Protein AF-A0A498SS95-F1 (afdb_monomer_lite)

Sequence (160 aa):
LSLIMAFVSANATLKQCCNLHSTENIQRNDDHLINFIVNGSSSSNDNYDDNDDSGYNSSIRGKNEYKSIKCKAQCNAQWKSDFHTHFQKNYDEEFYEFPLDELITASFDNFYTFCNITEQKLACWNMQCEMNRKQIPWSSDLHICAYKRLQFEKALRCLK

Organism: Acanthocheilonema viteae (NCBI:txid6277)

Structure (mmCIF, N/CA/C/O backbone):
data_AF-A0A498SS95-F1
#
_entry.id   AF-A0A498SS95-F1
#
loop_
_atom_site.group_PDB
_atom_site.id
_atom_site.type_symbol
_atom_site.label_atom_id
_atom_site.label_alt_id
_atom_site.label_comp_id
_atom_site.label_asym_id
_atom_site.label_entity_id
_atom_site.label_seq_id
_atom_site.pdbx_PDB_ins_code
_atom_site.Cartn_x
_atom_site.Cartn_y
_atom_site.Cartn_z
_atom_site.occupancy
_atom_site.B_iso_or_equiv
_atom_site.auth_seq_id
_atom_site.auth_comp_id
_atom_site.auth_asym_id
_atom_site.auth_atom_id
_atom_site.pdbx_PDB_model_num
ATOM 1 N N . LEU A 1 1 ? -16.697 4.503 40.243 1.00 51.56 1 LEU A N 1
ATOM 2 C CA . LEU A 1 1 ? -15.772 5.478 39.612 1.00 51.56 1 LEU A CA 1
ATOM 3 C C . LEU A 1 1 ? -15.273 5.017 38.237 1.00 51.56 1 LEU A C 1
ATOM 5 O O . LEU A 1 1 ? -15.332 5.816 37.314 1.00 51.56 1 LEU A O 1
ATOM 9 N N . SER A 1 2 ? -14.893 3.747 38.046 1.00 47.75 2 SER A N 1
ATOM 10 C CA . SER A 1 2 ? -14.380 3.243 36.753 1.00 47.75 2 SER A CA 1
ATOM 11 C C . SER A 1 2 ? -15.373 3.276 35.577 1.00 47.75 2 SER A C 1
ATOM 13 O O . SER A 1 2 ? -14.967 3.540 34.452 1.00 47.75 2 SER A O 1
ATOM 15 N N . LEU A 1 3 ? -16.676 3.083 35.821 1.00 43.03 3 LEU A N 1
ATOM 16 C CA . LEU A 1 3 ? -17.711 3.129 34.771 1.00 43.03 3 LEU A CA 1
ATOM 17 C C . LEU A 1 3 ? -17.912 4.535 34.180 1.00 43.03 3 LEU A C 1
ATOM 19 O O . LEU A 1 3 ? -18.134 4.675 32.986 1.00 43.03 3 LEU A O 1
ATOM 23 N N . ILE A 1 4 ? -17.784 5.587 34.993 1.00 47.19 4 ILE A N 1
ATOM 24 C CA . ILE A 1 4 ? -18.003 6.973 34.544 1.00 47.19 4 ILE A CA 1
ATOM 25 C C . ILE A 1 4 ? -16.850 7.431 33.637 1.00 47.19 4 ILE A C 1
ATOM 27 O O . ILE A 1 4 ? -17.080 8.096 32.632 1.00 47.19 4 ILE A O 1
ATOM 31 N N . MET A 1 5 ? -15.620 7.009 33.943 1.00 47.03 5 MET A N 1
ATOM 32 C CA . MET A 1 5 ? -14.435 7.307 33.127 1.00 47.03 5 MET A CA 1
ATOM 33 C C . MET A 1 5 ? -14.542 6.707 31.716 1.00 47.03 5 MET A C 1
ATOM 35 O O . MET A 1 5 ? -14.194 7.376 30.747 1.00 47.03 5 MET A O 1
ATOM 39 N N . ALA A 1 6 ? -15.084 5.490 31.592 1.00 47.28 6 ALA A N 1
ATOM 40 C CA . ALA A 1 6 ? -15.306 4.831 30.303 1.00 47.28 6 ALA A CA 1
ATOM 41 C C . ALA A 1 6 ? -16.365 5.536 29.430 1.00 47.28 6 ALA A C 1
ATOM 43 O O . ALA A 1 6 ? -16.210 5.622 28.215 1.00 47.28 6 ALA A O 1
ATOM 44 N N . PHE A 1 7 ? -17.422 6.091 30.033 1.00 45.88 7 PHE A N 1
ATOM 45 C CA . PHE A 1 7 ? -18.439 6.842 29.284 1.00 45.88 7 PHE A CA 1
ATOM 46 C C . PHE A 1 7 ? -17.935 8.209 28.798 1.00 45.88 7 PHE A C 1
ATOM 48 O O . PHE A 1 7 ? -18.267 8.639 27.693 1.00 45.88 7 PHE A O 1
ATOM 55 N N . VAL A 1 8 ? -17.111 8.893 29.598 1.00 51.56 8 VAL A N 1
ATOM 56 C CA . VAL A 1 8 ? -16.533 10.191 29.213 1.00 51.56 8 VAL A CA 1
ATOM 57 C C . VAL A 1 8 ? -15.493 10.026 28.098 1.00 51.56 8 VAL A C 1
ATOM 59 O O . VAL A 1 8 ? -15.464 10.843 27.176 1.00 51.56 8 VAL A O 1
ATOM 62 N N . SER A 1 9 ? -14.685 8.958 28.126 1.00 53.66 9 SER A N 1
ATOM 63 C CA . SER A 1 9 ? -13.707 8.682 27.067 1.00 53.66 9 SER A CA 1
ATOM 64 C C . SER A 1 9 ? -14.370 8.309 25.738 1.00 53.66 9 SER A C 1
ATOM 66 O O . SER A 1 9 ? -13.968 8.836 24.704 1.00 53.66 9 SER A O 1
ATOM 68 N N . ALA A 1 10 ? -15.426 7.489 25.745 1.00 54.53 10 ALA A N 1
ATOM 69 C CA . ALA A 1 10 ? -16.140 7.092 24.527 1.00 54.53 10 ALA A CA 1
ATOM 70 C C . ALA A 1 10 ? -16.772 8.290 23.785 1.00 54.53 10 ALA A C 1
ATOM 72 O O . ALA A 1 10 ? -16.650 8.405 22.565 1.00 54.53 10 ALA A O 1
ATOM 73 N N . ASN A 1 11 ? -17.376 9.234 24.517 1.00 55.41 11 ASN A N 1
ATOM 74 C CA . ASN A 1 11 ? -17.977 10.436 23.927 1.00 55.41 11 ASN A CA 1
ATOM 75 C C . ASN A 1 11 ? -16.944 11.428 23.366 1.00 55.41 11 ASN A C 1
ATOM 77 O O . ASN A 1 11 ? -17.219 12.109 22.376 1.00 55.41 11 ASN A O 1
ATOM 81 N N . ALA A 1 12 ? -15.755 11.515 23.971 1.00 58.91 12 ALA A N 1
ATOM 82 C CA . ALA A 1 12 ? -14.665 12.334 23.445 1.00 58.91 12 ALA A CA 1
ATOM 83 C C . ALA A 1 12 ? -14.124 11.761 22.123 1.00 58.91 12 ALA A C 1
ATOM 85 O O . ALA A 1 12 ? -13.963 12.508 21.156 1.00 58.91 12 ALA A O 1
ATOM 86 N N . THR A 1 13 ? -13.930 10.439 22.055 1.00 58.41 13 THR A N 1
ATOM 87 C CA . THR A 1 13 ? -13.472 9.729 20.850 1.00 58.41 13 THR A CA 1
ATOM 88 C C . THR A 1 13 ? -14.479 9.858 19.705 1.00 58.41 13 THR A C 1
ATOM 90 O O . THR A 1 13 ? -14.100 10.252 18.605 1.00 58.41 13 THR A O 1
ATOM 93 N N . LEU A 1 14 ? -15.777 9.650 19.970 1.00 58.97 14 LEU A N 1
ATOM 94 C CA . LEU A 1 14 ? -16.843 9.793 18.968 1.00 58.97 14 LEU A CA 1
ATOM 95 C C . LEU A 1 14 ? -16.883 11.212 18.371 1.00 58.97 14 LEU A C 1
ATOM 97 O O . LEU A 1 14 ? -16.938 11.391 17.154 1.00 58.97 14 LEU A O 1
ATOM 101 N N . LYS A 1 15 ? -16.784 12.243 19.219 1.00 60.97 15 LYS A N 1
ATOM 102 C CA . LYS A 1 15 ? -16.794 13.646 18.778 1.00 60.97 15 LYS A CA 1
ATOM 103 C C . LYS A 1 15 ? -15.543 14.013 17.974 1.00 60.97 15 LYS A C 1
ATOM 105 O O . LYS A 1 15 ? -15.625 14.854 17.083 1.00 60.97 15 LYS A O 1
ATOM 110 N N . GLN A 1 16 ? -14.399 13.396 18.263 1.00 63.75 16 GLN A N 1
ATOM 111 C CA . GLN A 1 16 ? -13.164 13.591 17.502 1.00 63.75 16 GLN A CA 1
ATOM 112 C C . GLN A 1 16 ? -13.250 12.930 16.117 1.00 63.75 16 GLN A C 1
ATOM 114 O O . GLN A 1 16 ? -12.820 13.521 15.132 1.00 63.75 16 GLN A O 1
ATOM 119 N N . CYS A 1 17 ? -13.895 11.766 16.036 1.00 68.62 17 CYS A N 1
ATOM 120 C CA . CYS A 1 17 ? -14.109 11.001 14.811 1.00 68.62 17 CYS A CA 1
ATOM 121 C C . CYS A 1 17 ? -15.127 11.630 13.853 1.00 68.62 17 CYS A C 1
ATOM 123 O O . CYS A 1 17 ? -14.888 11.683 12.649 1.00 68.62 17 CYS A O 1
ATOM 125 N N . CYS A 1 18 ? -16.218 12.197 14.372 1.00 62.91 18 CYS A N 1
ATOM 126 C CA . CYS A 1 18 ? -17.215 12.887 13.549 1.00 62.91 18 CYS A CA 1
ATOM 127 C C . CYS A 1 18 ? -16.772 14.290 13.074 1.00 62.91 18 CYS A C 1
ATOM 129 O O . CYS A 1 18 ? -17.381 14.832 12.158 1.00 62.91 18 CYS A O 1
ATOM 131 N N . ASN A 1 19 ? -15.713 14.877 13.654 1.00 60.66 19 ASN A N 1
ATOM 132 C CA . ASN A 1 19 ? -15.197 16.214 13.299 1.00 60.66 19 ASN A CA 1
ATOM 133 C C . ASN A 1 19 ? -13.928 16.190 12.421 1.00 60.66 19 ASN A C 1
ATOM 135 O O . ASN A 1 19 ? -13.300 17.230 12.214 1.00 60.66 19 ASN A O 1
ATOM 139 N N . LEU A 1 20 ? -13.541 15.033 11.866 1.00 54.97 20 LEU A N 1
ATOM 140 C CA . LEU A 1 20 ? -12.337 14.899 11.027 1.00 54.97 20 LEU A CA 1
ATOM 141 C C . LEU A 1 20 ? -12.386 15.694 9.700 1.00 54.97 20 LEU A C 1
ATOM 143 O O . LEU A 1 20 ? -11.379 15.765 9.000 1.00 54.97 20 LEU A O 1
ATOM 147 N N . HIS A 1 21 ? -13.521 16.320 9.370 1.00 47.78 21 HIS A N 1
ATOM 148 C CA . HIS A 1 21 ? -13.720 17.142 8.172 1.00 47.78 21 HIS A CA 1
ATOM 149 C C . HIS A 1 21 ? -13.103 18.555 8.229 1.00 47.78 21 HIS A C 1
ATOM 151 O O . HIS A 1 21 ? -13.241 19.303 7.262 1.00 47.78 21 HIS A O 1
ATOM 157 N N . SER A 1 22 ? -12.406 18.946 9.305 1.00 46.25 22 SER A N 1
ATOM 158 C CA . SER A 1 22 ? -11.741 20.258 9.345 1.00 46.25 22 SER A CA 1
ATOM 159 C C . SER A 1 22 ? -10.496 20.288 8.442 1.00 46.25 22 SER A C 1
ATOM 161 O O . SER A 1 22 ? -9.545 19.520 8.612 1.00 46.25 22 SER A O 1
ATOM 163 N N . THR A 1 23 ? -10.511 21.203 7.476 1.00 47.16 23 THR A N 1
ATOM 164 C CA . THR A 1 23 ? -9.586 21.395 6.344 1.00 47.16 23 THR A CA 1
ATOM 165 C C . THR A 1 23 ? -8.125 21.715 6.704 1.00 47.16 23 THR A C 1
ATOM 167 O O . THR A 1 23 ? -7.291 21.858 5.814 1.00 47.16 23 THR A O 1
ATOM 170 N N . GLU A 1 24 ? -7.767 21.782 7.986 1.00 45.50 24 GLU A N 1
ATOM 171 C CA . GLU A 1 24 ? -6.447 22.234 8.464 1.00 45.50 24 GLU A CA 1
ATOM 172 C C . GLU A 1 24 ? -5.317 21.188 8.350 1.00 45.50 24 GLU A C 1
ATOM 174 O O . GLU A 1 24 ? -4.146 21.521 8.498 1.00 45.50 24 GLU A O 1
ATOM 179 N N . ASN A 1 25 ? -5.615 19.916 8.054 1.00 44.81 25 ASN A N 1
ATOM 180 C CA . ASN A 1 25 ? -4.598 18.845 8.001 1.00 44.81 25 ASN A CA 1
ATOM 181 C C . ASN A 1 25 ? -4.079 18.513 6.591 1.00 44.81 25 ASN A C 1
ATOM 183 O O . ASN A 1 25 ? -3.351 17.535 6.426 1.00 44.81 25 ASN A O 1
ATOM 187 N N . ILE A 1 26 ? -4.465 19.265 5.560 1.00 47.16 26 ILE A N 1
ATOM 188 C CA . ILE A 1 26 ? -4.059 18.966 4.175 1.00 47.16 26 ILE A CA 1
ATOM 189 C C . ILE A 1 26 ? -2.577 19.310 3.943 1.00 47.16 26 ILE A C 1
ATOM 191 O O . ILE A 1 26 ? -1.910 18.617 3.182 1.00 47.16 26 ILE A O 1
ATOM 195 N N . GLN A 1 27 ? -2.048 20.310 4.652 1.00 43.53 27 GLN A N 1
ATOM 196 C CA . GLN A 1 27 ? -0.755 20.931 4.346 1.00 43.53 27 GLN A CA 1
ATOM 197 C C . GLN A 1 27 ? 0.469 20.170 4.888 1.00 43.53 27 GLN A C 1
ATOM 199 O O . GLN A 1 27 ? 1.549 20.290 4.330 1.00 43.53 27 GLN A O 1
ATOM 204 N N . ARG A 1 28 ? 0.314 19.345 5.935 1.00 45.12 28 ARG A N 1
ATOM 205 C CA . ARG A 1 28 ? 1.441 18.659 6.608 1.00 45.12 28 ARG A CA 1
ATOM 206 C C . ARG A 1 28 ? 1.907 17.368 5.917 1.00 45.12 28 ARG A C 1
ATOM 208 O O . ARG A 1 28 ? 2.912 16.788 6.307 1.00 45.12 28 ARG A O 1
ATOM 215 N N . ASN A 1 29 ? 1.167 16.887 4.920 1.00 48.69 29 ASN A N 1
ATOM 216 C CA . ASN A 1 29 ? 1.439 15.590 4.297 1.00 48.69 29 ASN A CA 1
ATOM 217 C C . ASN A 1 29 ? 2.331 15.657 3.056 1.00 48.69 29 ASN A C 1
ATOM 219 O O . ASN A 1 29 ? 2.941 14.648 2.712 1.00 48.69 29 ASN A O 1
ATOM 223 N N . ASP A 1 30 ? 2.417 16.811 2.389 1.00 49.34 30 ASP A N 1
ATOM 224 C CA . ASP A 1 30 ? 3.323 16.969 1.246 1.00 49.34 30 ASP A CA 1
ATOM 225 C C . ASP A 1 30 ? 4.799 16.832 1.669 1.00 49.34 30 ASP A C 1
ATOM 227 O O . ASP A 1 30 ? 5.620 16.347 0.889 1.00 49.34 30 ASP A O 1
ATOM 231 N N . ASP A 1 31 ? 5.116 17.139 2.931 1.00 47.31 31 ASP A N 1
ATOM 232 C CA . ASP A 1 31 ? 6.472 17.067 3.487 1.00 47.31 31 ASP A CA 1
ATOM 233 C C . ASP A 1 31 ? 7.021 15.634 3.579 1.00 47.31 31 ASP A C 1
ATOM 235 O O . ASP A 1 31 ? 8.228 15.430 3.459 1.00 47.31 31 ASP A O 1
ATOM 239 N N . HIS A 1 32 ? 6.171 14.614 3.754 1.00 48.28 32 HIS A N 1
ATOM 240 C CA . HIS A 1 32 ? 6.645 13.232 3.923 1.00 48.28 32 HIS A CA 1
ATOM 241 C C . HIS A 1 32 ? 7.201 12.658 2.612 1.00 48.28 32 HIS A C 1
ATOM 243 O O . HIS A 1 32 ? 8.234 11.990 2.604 1.00 48.28 32 HIS A O 1
ATOM 249 N N . LEU A 1 33 ? 6.558 12.986 1.486 1.00 52.03 33 LEU A N 1
ATOM 250 C CA . LEU A 1 33 ? 7.039 12.616 0.157 1.00 52.03 33 LEU A CA 1
ATOM 251 C C . LEU A 1 33 ? 8.277 13.434 -0.238 1.00 52.03 33 LEU A C 1
ATOM 253 O O . LEU A 1 33 ? 9.199 12.902 -0.853 1.00 52.03 33 LEU A O 1
ATOM 257 N N . ILE A 1 34 ? 8.309 14.721 0.128 1.00 51.19 34 ILE A N 1
ATOM 258 C CA . ILE A 1 34 ? 9.463 15.596 -0.115 1.00 51.19 34 ILE A CA 1
ATOM 259 C C . ILE A 1 34 ? 10.689 15.058 0.633 1.00 51.19 34 ILE A C 1
ATOM 261 O O . ILE A 1 34 ? 11.727 14.848 0.011 1.00 51.19 34 ILE A O 1
ATOM 265 N N . ASN A 1 35 ? 10.565 14.723 1.918 1.00 50.50 35 ASN A N 1
ATOM 266 C CA . ASN A 1 35 ? 11.687 14.225 2.720 1.00 50.50 35 ASN A CA 1
ATOM 267 C C . ASN A 1 35 ? 12.206 12.854 2.252 1.00 50.50 35 ASN A C 1
ATOM 269 O O . ASN A 1 35 ? 13.412 12.608 2.298 1.00 50.50 35 ASN A O 1
ATOM 273 N N . PHE A 1 36 ? 11.328 11.976 1.760 1.00 53.12 36 PHE A N 1
ATOM 274 C CA . PHE A 1 36 ? 11.727 10.657 1.258 1.00 53.12 36 PHE A CA 1
ATOM 275 C C . PHE A 1 36 ? 12.471 10.732 -0.090 1.00 53.12 36 PHE A C 1
ATOM 277 O O . PHE A 1 36 ? 13.362 9.930 -0.356 1.00 53.12 36 PHE A O 1
ATOM 284 N N . ILE A 1 37 ? 12.141 11.714 -0.938 1.00 53.25 37 ILE A N 1
ATOM 285 C CA . ILE A 1 37 ? 12.764 11.900 -2.261 1.00 53.25 37 ILE A CA 1
ATOM 286 C C . ILE A 1 37 ? 14.047 12.748 -2.173 1.00 53.25 37 ILE A C 1
ATOM 288 O O . ILE A 1 37 ? 15.025 12.463 -2.867 1.00 53.25 37 ILE A O 1
ATOM 292 N N . VAL A 1 38 ? 14.080 13.763 -1.302 1.00 49.03 38 VAL A N 1
ATOM 293 C CA . VAL A 1 38 ? 15.226 14.681 -1.153 1.00 49.03 38 VAL A CA 1
ATOM 294 C C . VAL A 1 38 ? 16.472 13.964 -0.624 1.00 49.03 38 VAL A C 1
ATOM 296 O O . VAL A 1 38 ? 17.568 14.230 -1.108 1.00 49.03 38 VAL A O 1
ATOM 299 N N . ASN A 1 39 ? 16.328 12.981 0.268 1.00 41.03 39 ASN A N 1
ATOM 300 C CA . ASN A 1 39 ? 17.473 12.221 0.790 1.00 41.03 39 ASN A CA 1
ATOM 301 C C . ASN A 1 39 ? 18.097 11.226 -0.213 1.00 41.03 39 ASN A C 1
ATOM 303 O O . ASN A 1 39 ? 19.154 10.671 0.074 1.00 41.03 39 ASN A O 1
ATOM 307 N N . GLY A 1 40 ? 17.477 10.996 -1.378 1.00 41.09 40 GLY A N 1
ATOM 308 C CA . GLY A 1 40 ? 18.015 10.136 -2.444 1.00 41.09 40 GLY A CA 1
ATOM 309 C C . GLY A 1 40 ? 18.669 10.892 -3.606 1.00 41.09 40 GLY A C 1
ATOM 310 O O . GLY A 1 40 ? 19.246 10.267 -4.493 1.00 41.09 40 GLY A O 1
ATOM 311 N N . SER A 1 41 ? 18.585 12.225 -3.630 1.00 40.62 41 SER A N 1
ATOM 312 C CA . SER A 1 41 ? 19.051 13.028 -4.763 1.00 40.62 41 SER A CA 1
ATOM 313 C C . SER A 1 41 ? 20.494 13.488 -4.547 1.00 40.62 41 SER A C 1
ATOM 315 O O . SER A 1 41 ? 20.749 14.523 -3.936 1.00 40.62 41 SER A O 1
ATOM 317 N N . SER A 1 42 ? 21.454 12.723 -5.071 1.00 39.91 42 SER A N 1
ATOM 318 C CA . SER A 1 42 ? 22.797 13.257 -5.320 1.00 39.91 42 SER A CA 1
ATOM 319 C C . SER A 1 42 ? 22.711 14.253 -6.478 1.00 39.91 42 SER A C 1
ATOM 321 O O . SER A 1 42 ? 22.241 13.908 -7.559 1.00 39.91 42 SER A O 1
ATOM 323 N N . SER A 1 43 ? 23.130 15.491 -6.208 1.00 42.31 43 SER A N 1
ATOM 324 C CA . SER A 1 43 ? 23.205 16.625 -7.136 1.00 42.31 43 SER A CA 1
ATOM 325 C C . SER A 1 43 ? 23.621 16.218 -8.555 1.00 42.31 43 SER A C 1
ATOM 327 O O . SER A 1 43 ? 24.733 15.731 -8.760 1.00 42.31 43 SER A O 1
ATOM 329 N N . SER A 1 44 ? 22.746 16.451 -9.533 1.00 37.38 44 SER A N 1
ATOM 330 C CA . SER A 1 44 ? 23.125 16.531 -10.944 1.00 37.38 44 SER A CA 1
ATOM 331 C C . SER A 1 44 ? 22.819 17.947 -11.411 1.00 37.38 44 SER A C 1
ATOM 333 O O . SER A 1 44 ? 21.670 18.380 -11.415 1.00 37.38 44 SER A O 1
ATOM 335 N N . ASN A 1 45 ? 23.886 18.690 -11.700 1.00 40.03 45 ASN A N 1
ATOM 336 C CA . ASN A 1 45 ? 23.829 20.008 -12.314 1.00 40.03 45 ASN A CA 1
ATOM 337 C C . ASN A 1 45 ? 23.437 19.841 -13.787 1.00 40.03 45 ASN A C 1
ATOM 339 O O . ASN A 1 45 ? 24.257 19.396 -14.589 1.00 40.03 45 ASN A O 1
ATOM 343 N N . ASP A 1 46 ? 22.216 20.231 -14.138 1.00 37.88 46 ASP A N 1
ATOM 344 C CA . ASP A 1 46 ? 21.778 20.329 -15.528 1.00 37.88 46 ASP A CA 1
ATOM 345 C C . ASP A 1 46 ? 22.241 21.674 -16.113 1.00 37.88 46 ASP A C 1
ATOM 347 O O . ASP A 1 46 ? 21.579 22.697 -15.942 1.00 37.88 46 ASP A O 1
ATOM 351 N N . ASN A 1 47 ? 23.378 21.679 -16.813 1.00 37.12 47 ASN A N 1
ATOM 352 C CA . ASN A 1 47 ? 23.686 22.723 -17.792 1.00 37.12 47 ASN A CA 1
ATOM 353 C C . ASN A 1 47 ? 23.355 22.175 -19.184 1.00 37.12 47 ASN A C 1
ATOM 355 O O . ASN A 1 47 ? 24.039 21.284 -19.686 1.00 37.12 47 ASN A O 1
ATOM 359 N N . TYR A 1 48 ? 22.281 22.698 -19.773 1.00 38.59 48 TYR A N 1
ATOM 360 C CA . TYR A 1 48 ? 21.909 22.486 -21.168 1.00 38.59 48 TYR A CA 1
ATOM 361 C C . TYR A 1 48 ? 22.795 23.354 -22.065 1.00 38.59 48 TYR A C 1
ATOM 363 O O . TYR A 1 48 ? 22.729 24.576 -21.963 1.00 38.59 48 TYR A O 1
ATOM 371 N N . ASP A 1 49 ? 23.548 22.730 -22.968 1.00 39.78 49 ASP A N 1
ATOM 372 C CA . ASP A 1 49 ? 23.990 23.365 -24.210 1.00 39.78 49 ASP A CA 1
ATOM 373 C C . ASP A 1 49 ? 23.386 22.576 -25.378 1.00 39.78 49 ASP A C 1
ATOM 375 O O . ASP A 1 49 ? 23.681 21.396 -25.583 1.00 39.78 49 ASP A O 1
ATOM 379 N N . ASP A 1 50 ? 22.483 23.245 -26.096 1.00 48.22 50 ASP A N 1
ATOM 380 C CA . ASP A 1 50 ? 21.872 22.804 -27.348 1.00 48.22 50 ASP A CA 1
ATOM 381 C C . ASP A 1 50 ? 22.942 22.702 -28.441 1.00 48.22 50 ASP A C 1
ATOM 383 O O . ASP A 1 50 ? 23.643 23.675 -28.717 1.00 48.22 50 ASP A O 1
ATOM 387 N N . ASN A 1 51 ? 23.016 21.557 -29.117 1.00 40.47 51 ASN A N 1
ATOM 388 C CA . ASN A 1 51 ? 23.412 21.498 -30.521 1.00 40.47 51 ASN A CA 1
ATOM 389 C C . ASN A 1 51 ? 22.798 20.259 -31.184 1.00 40.47 51 ASN A C 1
ATOM 391 O O . ASN A 1 51 ? 23.051 19.122 -30.781 1.00 40.47 51 ASN A O 1
ATOM 395 N N . ASP A 1 52 ? 21.987 20.525 -32.207 1.00 55.22 52 ASP A N 1
ATOM 396 C CA . ASP A 1 52 ? 21.405 19.564 -33.140 1.00 55.22 52 ASP A CA 1
ATOM 397 C C . ASP A 1 52 ? 22.494 18.717 -33.820 1.00 55.22 52 ASP A C 1
ATOM 399 O O . ASP A 1 52 ? 23.364 19.256 -34.504 1.00 55.22 52 ASP A O 1
ATOM 403 N N . ASP A 1 53 ? 22.384 17.388 -33.737 1.00 43.03 53 ASP A N 1
ATOM 404 C CA . ASP A 1 53 ? 22.829 16.525 -34.830 1.00 43.03 53 ASP A CA 1
ATOM 405 C C . ASP A 1 53 ? 21.935 15.285 -34.984 1.00 43.03 53 ASP A C 1
ATOM 407 O O . ASP A 1 53 ? 21.405 14.673 -34.053 1.00 43.03 53 ASP A O 1
ATOM 411 N N . SER A 1 54 ? 21.743 14.996 -36.253 1.00 47.62 54 SER A N 1
ATOM 412 C CA . SER A 1 54 ? 20.818 14.120 -36.927 1.00 47.62 54 SER A CA 1
ATOM 413 C C . SER A 1 54 ? 20.919 12.626 -36.574 1.00 47.62 54 SER A C 1
ATOM 415 O O . SER A 1 54 ? 21.974 12.006 -36.540 1.00 47.62 54 SER A O 1
ATOM 417 N N . GLY A 1 55 ? 19.742 12.005 -36.433 1.00 47.56 55 GLY A N 1
ATOM 418 C CA . GLY A 1 55 ? 19.497 10.677 -37.000 1.00 47.56 55 GLY A CA 1
ATOM 419 C C . GLY A 1 55 ? 20.063 9.444 -36.289 1.00 47.56 55 GLY A C 1
ATOM 420 O O . GLY A 1 55 ? 20.730 8.662 -36.947 1.00 47.56 55 GLY A O 1
ATOM 421 N N . TYR A 1 56 ? 19.711 9.171 -35.020 1.00 46.09 56 TYR A N 1
ATOM 422 C CA . TYR A 1 56 ? 19.754 7.794 -34.463 1.00 46.09 56 TYR A CA 1
ATOM 423 C C . TYR A 1 56 ? 18.896 7.559 -33.188 1.00 46.09 56 TYR A C 1
ATOM 425 O O . TYR A 1 56 ? 19.221 6.710 -32.365 1.00 46.09 56 TYR A O 1
ATOM 433 N N . ASN A 1 57 ? 17.783 8.276 -32.968 1.00 45.72 57 ASN A N 1
ATOM 434 C CA . ASN A 1 57 ? 17.193 8.372 -31.611 1.00 45.72 57 ASN A CA 1
ATOM 435 C C . ASN A 1 57 ? 15.895 7.591 -31.305 1.00 45.72 57 ASN A C 1
ATOM 437 O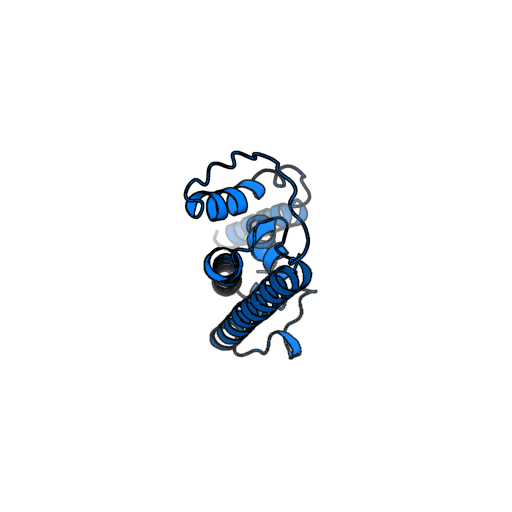 O . ASN A 1 57 ? 15.445 7.615 -30.158 1.00 45.72 57 ASN A O 1
ATOM 441 N N . SER A 1 58 ? 15.293 6.836 -32.237 1.00 52.19 58 SER A N 1
ATOM 442 C CA . SER A 1 58 ? 14.067 6.072 -31.898 1.00 52.19 58 SER A CA 1
ATOM 443 C C . SER A 1 58 ? 14.349 4.776 -31.116 1.00 52.19 58 SER A C 1
ATOM 445 O O . SER A 1 58 ? 13.583 4.404 -30.228 1.00 52.19 58 SER A O 1
ATOM 447 N N . SER A 1 59 ? 15.488 4.120 -31.375 1.00 53.97 59 SER A N 1
ATOM 448 C CA . SER A 1 59 ? 15.860 2.839 -30.748 1.00 53.97 59 SER A CA 1
ATOM 449 C C . SER A 1 59 ? 16.275 2.988 -29.278 1.00 53.97 59 SER A C 1
ATOM 451 O O . SER A 1 59 ? 15.947 2.143 -28.445 1.00 53.97 59 SER A O 1
ATOM 453 N N . ILE A 1 60 ? 16.959 4.082 -28.930 1.00 53.56 60 ILE A N 1
ATOM 454 C CA . ILE A 1 60 ? 17.437 4.342 -27.562 1.00 53.56 60 ILE A CA 1
ATOM 455 C C . ILE A 1 60 ? 16.265 4.710 -26.644 1.00 53.56 60 ILE A C 1
ATOM 457 O O . ILE A 1 60 ? 16.150 4.175 -25.541 1.00 53.56 60 ILE A O 1
ATOM 461 N N . ARG A 1 61 ? 15.332 5.542 -27.127 1.00 52.62 61 ARG A N 1
ATOM 462 C CA . ARG A 1 61 ? 14.133 5.931 -26.371 1.00 52.62 61 ARG A CA 1
ATOM 463 C C . ARG A 1 61 ? 13.222 4.733 -26.073 1.00 52.62 61 ARG A C 1
ATOM 465 O O . ARG A 1 61 ? 12.820 4.562 -24.926 1.00 52.62 61 ARG A O 1
ATOM 472 N N . GLY A 1 62 ? 12.989 3.854 -27.053 1.00 55.88 62 GLY A N 1
ATOM 473 C CA . GLY A 1 62 ? 12.200 2.630 -26.853 1.00 55.88 62 GLY A CA 1
ATOM 474 C C . GLY A 1 62 ? 12.853 1.615 -25.903 1.00 55.88 62 GLY A C 1
ATOM 475 O O . GLY A 1 62 ? 12.163 0.964 -25.121 1.00 55.88 62 GLY A O 1
ATOM 476 N N . LYS A 1 63 ? 14.190 1.505 -25.904 1.00 60.94 63 LYS A N 1
ATOM 477 C CA . LYS A 1 63 ? 14.925 0.637 -24.964 1.00 60.94 63 LYS A CA 1
ATOM 478 C C . LYS A 1 63 ? 14.871 1.152 -23.526 1.00 60.94 63 LYS A C 1
ATOM 480 O O . LYS A 1 63 ? 14.708 0.349 -22.607 1.00 60.94 63 LYS A O 1
ATOM 485 N N . ASN A 1 64 ? 14.970 2.467 -23.334 1.00 68.25 64 ASN A N 1
ATOM 486 C CA . ASN A 1 64 ? 14.896 3.086 -22.011 1.00 68.25 64 ASN A CA 1
ATOM 487 C C . ASN A 1 64 ? 13.483 2.984 -21.415 1.00 68.25 64 ASN A C 1
ATOM 489 O O . ASN A 1 64 ? 13.333 2.650 -20.240 1.00 68.25 64 ASN A O 1
ATOM 493 N N . GLU A 1 65 ? 12.447 3.166 -22.235 1.00 72.69 65 GLU A N 1
ATOM 494 C CA . GLU A 1 65 ? 11.051 2.994 -21.819 1.00 72.69 65 GLU A CA 1
ATOM 495 C C . GLU A 1 65 ? 10.734 1.533 -21.458 1.00 72.69 65 GLU A C 1
ATOM 497 O O . GLU A 1 65 ? 10.203 1.259 -20.382 1.00 72.69 65 GLU A O 1
ATOM 502 N N . TYR A 1 66 ? 11.149 0.572 -22.290 1.00 77.19 66 TYR A N 1
ATOM 503 C CA . TYR A 1 66 ? 10.975 -0.855 -22.004 1.00 77.19 66 TYR A CA 1
ATOM 504 C C . TYR A 1 66 ? 11.689 -1.295 -20.714 1.00 77.19 66 TYR A C 1
ATOM 506 O O . TYR A 1 66 ? 11.125 -2.044 -19.911 1.00 77.19 66 TYR A O 1
ATOM 514 N N . LYS A 1 67 ? 12.915 -0.805 -20.475 1.00 80.50 67 LYS A N 1
ATOM 515 C CA . LYS A 1 67 ? 13.661 -1.063 -19.232 1.00 80.50 67 LYS A CA 1
ATOM 516 C C . LYS A 1 67 ? 12.905 -0.526 -18.012 1.00 80.50 67 LYS A C 1
ATOM 518 O O . LYS A 1 67 ? 12.782 -1.245 -17.021 1.00 80.50 67 LYS A O 1
ATOM 523 N N . SER A 1 68 ? 12.360 0.688 -18.102 1.00 81.50 68 SER A N 1
ATOM 524 C CA . SER A 1 68 ? 11.566 1.302 -17.031 1.00 81.50 68 SER A CA 1
ATOM 525 C C . SER A 1 68 ? 10.277 0.519 -16.748 1.00 81.50 68 SER A C 1
ATOM 527 O O . SER A 1 68 ? 9.999 0.190 -15.594 1.00 81.50 68 SER A O 1
ATOM 529 N N . ILE A 1 69 ? 9.541 0.106 -17.790 1.00 87.81 69 ILE A N 1
ATOM 530 C CA . ILE A 1 69 ? 8.328 -0.722 -17.658 1.00 87.81 69 ILE A CA 1
ATOM 531 C C . ILE A 1 69 ? 8.642 -2.043 -16.948 1.00 87.81 69 ILE A C 1
ATOM 533 O O . ILE A 1 69 ? 7.940 -2.428 -16.009 1.00 87.81 69 ILE A O 1
ATOM 537 N N . LYS A 1 70 ? 9.713 -2.729 -17.365 1.00 92.69 70 LYS A N 1
ATOM 538 C CA . LYS A 1 70 ? 10.123 -3.998 -16.757 1.00 92.69 70 LYS A CA 1
ATOM 539 C C . LYS A 1 70 ? 10.534 -3.821 -15.293 1.00 92.69 70 LYS A C 1
ATOM 541 O O . LYS A 1 70 ? 10.100 -4.607 -14.455 1.00 92.69 70 LYS A O 1
ATOM 546 N N . CYS A 1 71 ? 11.311 -2.784 -14.980 1.00 93.94 71 CYS A N 1
ATOM 547 C CA . CYS A 1 71 ? 11.717 -2.480 -13.607 1.00 93.94 71 CYS A CA 1
ATOM 548 C C . CYS A 1 71 ? 10.502 -2.195 -12.710 1.00 93.94 71 CYS A C 1
ATOM 550 O O . CYS A 1 71 ? 10.348 -2.794 -11.647 1.00 93.94 71 CYS A O 1
ATOM 552 N N . LYS A 1 72 ? 9.568 -1.360 -13.181 1.00 93.56 72 LYS A N 1
ATOM 553 C CA . LYS A 1 72 ? 8.325 -1.054 -12.462 1.00 93.56 72 LYS A CA 1
ATOM 554 C C . LYS A 1 72 ? 7.514 -2.316 -12.167 1.00 93.56 72 LYS A C 1
ATOM 556 O O . LYS A 1 72 ? 7.012 -2.473 -11.054 1.00 93.56 72 LYS A O 1
ATOM 561 N N . ALA A 1 73 ? 7.391 -3.212 -13.147 1.00 94.12 73 ALA A N 1
ATOM 562 C CA . ALA A 1 73 ? 6.699 -4.485 -12.971 1.00 94.12 73 ALA A CA 1
ATOM 563 C C . ALA A 1 73 ? 7.376 -5.367 -11.909 1.00 94.12 73 ALA A C 1
ATOM 565 O O . ALA A 1 73 ? 6.678 -5.984 -11.110 1.00 94.12 73 ALA A O 1
ATOM 566 N N . GLN A 1 74 ? 8.711 -5.378 -11.848 1.00 96.75 74 GLN A N 1
ATOM 567 C CA . GLN A 1 74 ? 9.463 -6.104 -10.820 1.00 96.75 74 GLN A CA 1
ATOM 568 C C . GLN A 1 74 ? 9.234 -5.524 -9.420 1.00 96.75 74 GLN A C 1
ATOM 570 O O . GLN A 1 74 ? 8.898 -6.280 -8.513 1.00 96.75 74 GLN A O 1
ATOM 575 N N . CYS A 1 75 ? 9.315 -4.200 -9.250 1.00 96.44 75 CYS A N 1
ATOM 576 C CA . CYS A 1 75 ? 8.995 -3.554 -7.971 1.00 96.44 75 CYS A CA 1
ATOM 577 C C . CYS A 1 75 ? 7.554 -3.853 -7.524 1.00 96.44 75 CYS A C 1
ATOM 579 O O . CYS A 1 75 ? 7.305 -4.119 -6.351 1.00 96.44 75 CYS A O 1
ATOM 581 N N . ASN A 1 76 ? 6.601 -3.856 -8.463 1.00 95.75 76 ASN A N 1
ATOM 582 C CA . ASN A 1 76 ? 5.209 -4.195 -8.166 1.00 95.75 76 ASN A CA 1
ATOM 583 C C . ASN A 1 76 ? 5.044 -5.658 -7.757 1.00 95.75 76 ASN A C 1
ATOM 585 O O . ASN A 1 76 ? 4.307 -5.940 -6.819 1.00 95.75 76 ASN A O 1
ATOM 589 N N . ALA A 1 77 ? 5.706 -6.581 -8.453 1.00 96.81 77 ALA A N 1
ATOM 590 C CA . ALA A 1 77 ? 5.651 -8.000 -8.127 1.00 96.81 77 ALA A CA 1
ATOM 591 C C . ALA A 1 77 ? 6.261 -8.281 -6.747 1.00 96.81 77 ALA A C 1
ATOM 593 O O . ALA A 1 77 ? 5.660 -9.012 -5.963 1.00 96.81 77 ALA A O 1
ATOM 594 N N . GLN A 1 78 ? 7.397 -7.650 -6.426 1.00 97.88 78 GLN A N 1
ATOM 595 C CA . GLN A 1 78 ? 8.013 -7.754 -5.103 1.00 97.88 78 GLN A CA 1
ATOM 596 C C . GLN A 1 78 ? 7.055 -7.263 -4.017 1.00 97.88 78 GLN A C 1
ATOM 598 O O . GLN A 1 78 ? 6.761 -7.992 -3.079 1.00 97.88 78 GLN A O 1
ATOM 603 N N . TRP A 1 79 ? 6.474 -6.079 -4.202 1.00 97.69 79 TRP A N 1
ATOM 604 C CA . TRP A 1 79 ? 5.515 -5.532 -3.251 1.00 97.69 79 TRP A CA 1
ATOM 605 C C . TRP A 1 79 ? 4.284 -6.427 -3.043 1.00 97.69 79 TRP A C 1
ATOM 607 O O . TRP A 1 79 ? 3.850 -6.613 -1.910 1.00 97.69 79 TRP A O 1
ATOM 617 N N . LYS A 1 80 ? 3.737 -7.027 -4.111 1.00 96.81 80 LYS A N 1
ATOM 618 C CA . LYS A 1 80 ? 2.624 -7.989 -3.995 1.00 96.81 80 LYS A CA 1
ATOM 619 C C . LYS A 1 80 ? 3.041 -9.254 -3.243 1.00 96.81 80 LYS A C 1
ATOM 621 O O . LYS A 1 80 ? 2.258 -9.779 -2.457 1.00 96.81 80 LYS A O 1
ATOM 626 N N . SER A 1 81 ? 4.271 -9.724 -3.453 1.00 97.75 81 SER A N 1
ATOM 627 C CA . SER A 1 81 ? 4.841 -10.848 -2.703 1.00 97.75 81 SER A CA 1
ATOM 628 C C . SER A 1 81 ? 4.984 -10.520 -1.214 1.00 97.75 81 SER A C 1
ATOM 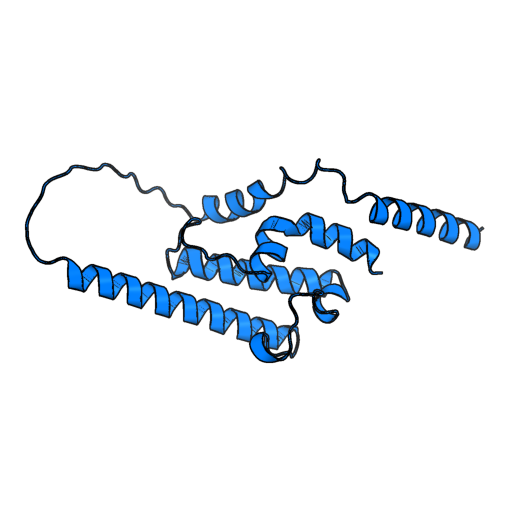630 O O . SER A 1 81 ? 4.635 -11.339 -0.362 1.00 97.75 81 SER A O 1
ATOM 632 N N . ASP A 1 82 ? 5.455 -9.318 -0.884 1.00 97.88 82 ASP A N 1
ATOM 633 C CA . ASP A 1 82 ? 5.593 -8.863 0.503 1.00 97.88 82 ASP A CA 1
ATOM 634 C C . ASP A 1 82 ? 4.217 -8.701 1.160 1.00 97.88 82 ASP A C 1
ATOM 636 O O . ASP A 1 82 ? 4.003 -9.157 2.283 1.00 97.88 82 ASP A O 1
ATOM 640 N N . PHE A 1 83 ? 3.246 -8.141 0.431 1.00 96.75 83 PHE A N 1
ATOM 641 C CA . PHE A 1 83 ? 1.854 -8.062 0.869 1.00 96.75 83 PHE A CA 1
ATOM 642 C C . PHE A 1 83 ? 1.302 -9.450 1.207 1.00 96.75 83 PHE A C 1
ATOM 644 O O . PHE A 1 83 ? 0.804 -9.660 2.312 1.00 96.75 83 PHE A O 1
ATOM 651 N N . HIS A 1 84 ? 1.453 -10.419 0.302 1.00 96.56 84 HIS A N 1
ATOM 652 C CA . HIS A 1 84 ? 1.020 -11.789 0.557 1.00 96.56 84 HIS A CA 1
ATOM 653 C C . HIS A 1 84 ? 1.736 -12.405 1.765 1.00 96.56 84 HIS A C 1
ATOM 655 O O . HIS A 1 84 ? 1.104 -13.054 2.591 1.00 96.56 84 HIS A O 1
ATOM 661 N N . THR A 1 85 ? 3.032 -12.147 1.931 1.00 97.44 85 THR A N 1
ATOM 662 C CA . THR A 1 85 ? 3.802 -12.650 3.078 1.00 97.44 85 THR A CA 1
ATOM 663 C C . THR A 1 85 ? 3.243 -12.134 4.406 1.00 97.44 85 THR A C 1
ATOM 665 O O . THR A 1 85 ? 3.058 -12.913 5.342 1.00 97.44 85 THR A O 1
ATOM 668 N N . HIS A 1 86 ? 2.928 -10.840 4.486 1.00 96.50 86 HIS A N 1
ATOM 669 C CA . HIS A 1 86 ? 2.431 -10.211 5.711 1.00 96.50 86 HIS A CA 1
ATOM 670 C C . HIS A 1 86 ? 0.956 -10.495 6.001 1.00 96.50 86 HIS A C 1
ATOM 672 O O . HIS A 1 86 ? 0.581 -10.645 7.162 1.00 96.50 86 HIS A O 1
ATOM 678 N N . PHE A 1 87 ? 0.126 -10.562 4.963 1.00 95.38 87 PHE A N 1
ATOM 679 C CA . PHE A 1 87 ? -1.331 -10.576 5.097 1.00 95.38 87 PHE A CA 1
ATOM 680 C C . PHE A 1 87 ? -1.979 -11.892 4.671 1.00 95.38 87 PHE A C 1
ATOM 682 O O . PHE A 1 87 ? -3.178 -12.064 4.874 1.00 95.38 87 PHE A O 1
ATOM 689 N N . GLN A 1 88 ? -1.203 -12.818 4.099 1.00 95.38 88 GLN A N 1
ATOM 690 C CA . GLN A 1 88 ? -1.670 -14.113 3.591 1.00 95.38 88 GLN A CA 1
ATOM 691 C C . GLN A 1 88 ? -2.851 -13.965 2.612 1.00 95.38 88 GLN A C 1
ATOM 693 O O . GLN A 1 88 ? -3.725 -14.823 2.548 1.00 95.38 88 GLN A O 1
ATOM 698 N N . LYS A 1 89 ? -2.862 -12.859 1.852 1.00 92.88 89 LYS A N 1
ATOM 699 C CA . LYS A 1 89 ? -3.863 -12.508 0.835 1.00 92.88 89 LYS A CA 1
ATOM 700 C C . LYS A 1 89 ? -3.186 -12.134 -0.478 1.00 92.88 89 LYS A C 1
ATOM 702 O O . LYS A 1 89 ? -2.126 -11.508 -0.472 1.00 92.88 89 LYS A O 1
ATOM 707 N N . ASN A 1 90 ? -3.791 -12.491 -1.601 1.00 91.81 90 ASN A N 1
ATOM 708 C CA . ASN A 1 90 ? -3.420 -11.983 -2.912 1.00 91.81 90 ASN A CA 1
ATOM 709 C C . ASN A 1 90 ? -3.975 -10.563 -3.086 1.00 91.81 90 ASN A C 1
ATOM 711 O O . ASN A 1 90 ? -5.178 -10.331 -2.975 1.00 91.81 90 ASN A O 1
ATOM 715 N N . TYR A 1 91 ? -3.094 -9.610 -3.386 1.00 90.56 91 TYR A N 1
ATOM 716 C CA . TYR A 1 91 ? -3.491 -8.219 -3.574 1.00 90.56 91 TYR A CA 1
ATOM 717 C C . TYR A 1 91 ? -4.457 -8.011 -4.753 1.00 90.56 91 TYR A C 1
ATOM 719 O O . TYR A 1 91 ? -5.368 -7.200 -4.660 1.00 90.56 91 TYR A O 1
ATOM 727 N N . ASP A 1 92 ? -4.281 -8.724 -5.866 1.00 88.81 92 ASP A N 1
ATOM 728 C CA . ASP A 1 92 ? -5.093 -8.488 -7.069 1.00 88.81 92 ASP A CA 1
ATOM 729 C C . ASP A 1 92 ? -6.452 -9.200 -7.026 1.00 88.81 92 ASP A C 1
ATOM 731 O O . ASP A 1 92 ? -7.383 -8.797 -7.722 1.00 88.81 92 ASP A O 1
ATOM 735 N N . GLU A 1 93 ? -6.556 -10.278 -6.248 1.00 88.00 93 GLU A N 1
ATOM 736 C CA . GLU A 1 93 ? -7.711 -11.186 -6.268 1.00 88.00 93 GLU A CA 1
ATOM 737 C C . GLU A 1 93 ? -8.573 -11.087 -5.003 1.00 88.00 93 GLU A C 1
ATOM 739 O O . GLU A 1 93 ? -9.777 -11.328 -5.065 1.00 88.00 93 GLU A O 1
ATOM 744 N N . GLU A 1 94 ? -7.977 -10.738 -3.858 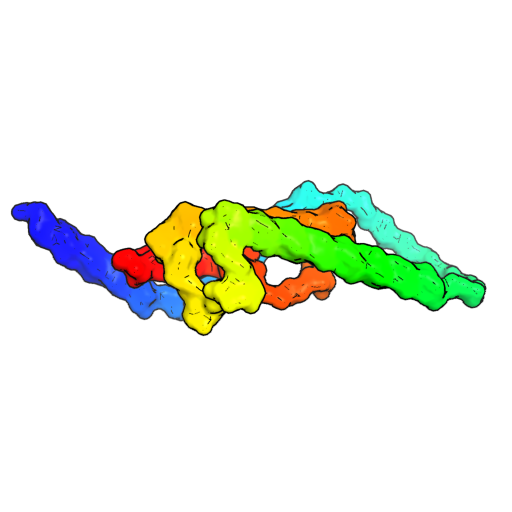1.00 85.69 94 GLU A N 1
ATOM 745 C CA . GLU A 1 94 ? -8.627 -10.861 -2.545 1.00 85.69 94 GLU A CA 1
ATOM 746 C C . GLU A 1 94 ? -8.653 -9.558 -1.740 1.00 85.69 94 GLU A C 1
ATOM 748 O O . GLU A 1 94 ? -9.370 -9.473 -0.739 1.00 85.69 94 GLU A O 1
ATOM 753 N N . PHE A 1 95 ? -7.866 -8.555 -2.135 1.00 85.88 95 PHE A N 1
ATOM 754 C CA . PHE A 1 95 ? -7.811 -7.272 -1.445 1.00 85.88 95 PHE A CA 1
ATOM 755 C C . PHE A 1 95 ? -8.778 -6.264 -2.064 1.00 85.88 95 PHE A C 1
ATOM 757 O O . PHE A 1 95 ? -8.802 -6.049 -3.276 1.00 85.88 95 PHE A O 1
ATOM 764 N N . TYR A 1 96 ? -9.540 -5.592 -1.202 1.00 79.31 96 TYR A N 1
ATOM 765 C CA . TYR A 1 96 ? -10.446 -4.522 -1.602 1.00 79.31 96 TYR A CA 1
ATOM 766 C C . TYR A 1 96 ? -9.886 -3.158 -1.196 1.00 79.31 96 TYR A C 1
ATOM 768 O O . TYR A 1 96 ? -9.610 -2.885 -0.027 1.00 79.31 96 TYR A O 1
ATOM 776 N N . GLU A 1 97 ? -9.747 -2.272 -2.183 1.00 75.19 97 GLU A N 1
ATOM 777 C CA . GLU A 1 97 ? -9.311 -0.889 -1.962 1.00 75.19 97 GLU A CA 1
ATOM 778 C C . GLU A 1 97 ? -10.433 -0.004 -1.397 1.00 75.19 97 GLU A C 1
ATOM 780 O O . GLU A 1 97 ? -10.160 0.962 -0.680 1.00 75.19 97 GLU A O 1
ATOM 785 N N . PHE A 1 98 ? -11.695 -0.320 -1.716 1.00 74.94 98 PHE A N 1
ATOM 786 C CA . PHE A 1 98 ? -12.856 0.413 -1.221 1.00 74.94 98 PHE A CA 1
ATOM 787 C C . PHE A 1 98 ? -14.067 -0.505 -0.947 1.00 74.94 98 PHE A C 1
ATOM 789 O O . PHE A 1 98 ? -14.557 -1.144 -1.882 1.00 74.94 98 PHE A O 1
ATOM 796 N N . PRO A 1 99 ? -14.605 -0.518 0.291 1.00 76.12 99 PRO A N 1
ATOM 797 C CA . PRO A 1 99 ? -14.001 0.057 1.499 1.00 76.12 99 PRO A CA 1
ATOM 798 C C . PRO A 1 99 ? -12.623 -0.570 1.761 1.00 76.12 99 PRO A C 1
ATOM 800 O O . PRO A 1 99 ? -12.374 -1.691 1.326 1.00 76.12 99 PRO A O 1
ATOM 803 N N . LEU A 1 100 ? -11.725 0.169 2.420 1.00 84.56 100 LEU A N 1
ATOM 804 C CA . LEU A 1 100 ? -10.389 -0.346 2.727 1.00 84.56 100 LEU A CA 1
ATOM 805 C C . LEU A 1 100 ? -10.522 -1.659 3.509 1.00 84.56 100 LEU A C 1
ATOM 807 O O . LEU A 1 100 ? -11.241 -1.690 4.507 1.00 84.56 100 LEU A O 1
ATOM 811 N N . ASP A 1 101 ? -9.854 -2.712 3.030 1.00 88.88 101 ASP A N 1
ATOM 812 C CA . ASP A 1 101 ? -9.969 -4.067 3.575 1.00 88.88 101 ASP A CA 1
ATOM 813 C C . ASP A 1 101 ? -9.823 -4.090 5.102 1.00 88.88 101 ASP A C 1
ATOM 815 O O . ASP A 1 101 ? -8.880 -3.520 5.667 1.00 88.88 101 ASP A O 1
ATOM 819 N N . GLU A 1 102 ? -10.750 -4.794 5.758 1.00 89.19 102 GLU A N 1
ATOM 820 C CA . GLU A 1 102 ? -10.814 -4.893 7.215 1.00 89.19 102 GLU A CA 1
ATOM 821 C C . GLU A 1 102 ? -9.489 -5.375 7.806 1.00 89.19 102 GLU A C 1
ATOM 823 O O . GLU A 1 102 ? -9.086 -4.901 8.865 1.00 89.19 102 GLU A O 1
ATOM 828 N N . LEU A 1 103 ? -8.763 -6.249 7.101 1.00 91.50 103 LEU A N 1
ATOM 829 C CA . LEU A 1 103 ? -7.468 -6.755 7.542 1.00 91.50 103 LEU A CA 1
ATOM 830 C C . LEU A 1 103 ? -6.456 -5.628 7.754 1.00 91.50 103 LEU A C 1
ATOM 832 O O . LEU A 1 103 ? -5.713 -5.649 8.735 1.00 91.50 103 LEU A O 1
ATOM 836 N N . ILE A 1 104 ? -6.438 -4.632 6.868 1.00 92.56 104 ILE A N 1
ATOM 837 C CA . ILE A 1 104 ? -5.547 -3.476 6.995 1.00 92.56 104 ILE A CA 1
ATOM 838 C C . ILE A 1 104 ? -6.016 -2.570 8.130 1.00 92.56 104 ILE A C 1
ATOM 840 O O . ILE A 1 104 ? -5.192 -2.036 8.871 1.00 92.56 104 ILE A O 1
ATOM 844 N N . THR A 1 105 ? -7.331 -2.429 8.310 1.00 91.19 105 THR A N 1
ATOM 845 C CA . THR A 1 105 ? -7.900 -1.582 9.365 1.00 91.19 105 THR A CA 1
ATOM 846 C C . THR A 1 105 ? -8.056 -2.269 10.729 1.00 91.19 105 THR A C 1
ATOM 848 O O . THR A 1 105 ? -8.440 -1.625 11.702 1.00 91.19 105 THR A O 1
ATOM 851 N N . ALA A 1 106 ? -7.750 -3.561 10.845 1.00 90.62 106 ALA A N 1
ATOM 852 C CA . ALA A 1 106 ? -7.947 -4.324 12.078 1.00 90.62 106 ALA A CA 1
ATOM 853 C C . ALA A 1 106 ? -7.043 -3.837 13.223 1.00 90.62 106 ALA A C 1
ATOM 855 O O . ALA A 1 106 ? -7.380 -3.954 14.403 1.00 90.62 106 ALA A O 1
ATOM 856 N N . SER A 1 107 ? -5.874 -3.278 12.898 1.00 92.00 107 SER A N 1
ATOM 857 C CA . SER A 1 107 ? -4.934 -2.757 13.885 1.00 92.00 107 SER A CA 1
ATOM 858 C C . SER A 1 107 ? -4.046 -1.658 13.301 1.00 92.00 107 SER A C 1
ATOM 860 O O . SER A 1 107 ? -3.875 -1.538 12.089 1.00 92.00 107 SER A O 1
ATOM 862 N N . PHE A 1 108 ? -3.447 -0.855 14.188 1.00 92.88 108 PHE A N 1
ATOM 863 C CA . PHE A 1 108 ? -2.409 0.095 13.780 1.00 92.88 108 PHE A CA 1
ATOM 864 C C . PHE A 1 108 ? -1.201 -0.625 13.191 1.00 92.88 108 PHE A C 1
ATOM 866 O O . PHE A 1 108 ? -0.632 -0.135 12.225 1.00 92.88 108 PHE A O 1
ATOM 873 N N . ASP A 1 109 ? -0.844 -1.787 13.735 1.00 95.62 109 ASP A N 1
ATOM 874 C CA . ASP A 1 109 ? 0.297 -2.562 13.260 1.00 95.62 109 ASP A CA 1
ATOM 875 C C . ASP A 1 109 ? 0.073 -3.034 11.821 1.00 95.62 109 ASP A C 1
ATOM 877 O O . ASP A 1 109 ? 0.935 -2.814 10.979 1.00 95.62 109 ASP A O 1
ATOM 881 N N . ASN A 1 110 ? -1.115 -3.555 11.495 1.00 95.44 110 ASN A N 1
ATOM 882 C CA . ASN A 1 110 ? -1.457 -3.967 10.131 1.00 95.44 110 ASN A CA 1
ATOM 883 C C . ASN A 1 110 ? -1.423 -2.778 9.166 1.00 95.44 110 ASN A C 1
ATOM 885 O 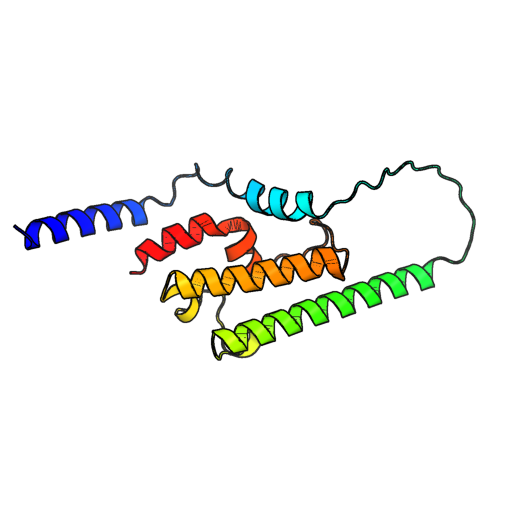O . ASN A 1 110 ? -0.836 -2.870 8.086 1.00 95.44 110 ASN A O 1
ATOM 889 N N . PHE A 1 111 ? -1.992 -1.641 9.574 1.00 94.94 111 PHE A N 1
ATOM 890 C CA . PHE A 1 111 ? -1.941 -0.412 8.790 1.00 94.94 111 PHE A CA 1
ATOM 891 C C . PHE A 1 111 ? -0.497 0.061 8.549 1.00 94.94 111 PHE A C 1
ATOM 893 O O . PHE A 1 111 ? -0.125 0.386 7.421 1.00 94.94 111 PHE A O 1
ATOM 900 N N . TYR A 1 112 ? 0.351 0.060 9.581 1.00 96.12 112 TYR A N 1
ATOM 901 C CA . TYR A 1 112 ? 1.754 0.448 9.451 1.00 96.12 112 TYR A CA 1
ATOM 902 C C . TYR A 1 112 ? 2.560 -0.537 8.615 1.00 96.12 112 TYR A C 1
ATOM 904 O O . TYR A 1 112 ? 3.382 -0.098 7.815 1.00 96.12 112 TYR A O 1
ATOM 912 N N . THR A 1 113 ? 2.313 -1.839 8.741 1.00 97.50 113 THR A N 1
ATOM 913 C CA . THR A 1 113 ? 2.931 -2.855 7.888 1.00 97.50 113 THR A CA 1
ATOM 914 C C . THR A 1 113 ? 2.571 -2.617 6.426 1.00 97.50 113 THR A C 1
ATOM 916 O O . THR A 1 113 ? 3.473 -2.569 5.590 1.00 97.50 113 THR A O 1
ATOM 919 N N . PHE A 1 114 ? 1.292 -2.376 6.121 1.00 96.12 114 PHE A N 1
ATOM 920 C CA . PHE A 1 114 ? 0.829 -2.049 4.769 1.00 96.12 114 PHE A CA 1
ATOM 921 C C . PHE A 1 114 ? 1.509 -0.793 4.210 1.00 96.12 114 PHE A C 1
ATOM 923 O O . PHE A 1 114 ? 1.967 -0.780 3.063 1.00 96.12 114 PHE A O 1
ATOM 930 N N . CYS A 1 115 ? 1.647 0.250 5.029 1.00 96.81 115 CYS A N 1
ATOM 931 C CA . CYS A 1 115 ? 2.330 1.462 4.600 1.00 96.81 115 CYS A CA 1
ATOM 932 C C . CYS A 1 115 ? 3.840 1.307 4.463 1.00 96.81 115 CYS A C 1
ATOM 934 O O . CYS A 1 115 ? 4.401 1.840 3.512 1.00 96.81 115 CYS A O 1
ATOM 936 N N . ASN A 1 116 ? 4.491 0.521 5.315 1.00 97.75 116 ASN A N 1
ATOM 937 C CA . ASN A 1 116 ? 5.925 0.278 5.224 1.00 97.75 116 ASN A CA 1
ATOM 938 C C . ASN A 1 116 ? 6.302 -0.460 3.929 1.00 97.75 116 ASN A C 1
ATOM 940 O O . ASN A 1 116 ? 7.204 -0.023 3.217 1.00 97.75 116 ASN A O 1
ATOM 944 N N . ILE A 1 117 ? 5.580 -1.527 3.563 1.00 97.62 117 ILE A N 1
ATOM 945 C CA . ILE A 1 117 ? 5.840 -2.214 2.284 1.00 97.62 117 ILE A CA 1
ATOM 946 C C . ILE A 1 117 ? 5.547 -1.291 1.090 1.00 97.62 117 ILE A C 1
ATOM 948 O O . ILE A 1 117 ? 6.267 -1.294 0.094 1.00 97.62 117 ILE A O 1
ATOM 952 N N . THR A 1 118 ? 4.541 -0.420 1.197 1.00 96.56 118 THR A N 1
ATOM 953 C CA . THR A 1 118 ? 4.215 0.567 0.154 1.00 96.56 118 THR A CA 1
ATOM 954 C C . THR A 1 118 ? 5.293 1.648 0.010 1.00 96.56 118 THR A C 1
ATOM 956 O O . THR A 1 118 ? 5.643 2.036 -1.106 1.00 96.56 118 THR A O 1
ATOM 959 N N . GLU A 1 119 ? 5.889 2.099 1.113 1.00 95.31 119 GLU A N 1
ATOM 960 C CA . GLU A 1 119 ? 7.052 2.992 1.099 1.00 95.31 119 GLU A CA 1
ATOM 961 C C . GLU A 1 119 ? 8.272 2.307 0.451 1.00 95.31 119 GLU A C 1
ATOM 963 O O . GLU A 1 119 ? 8.987 2.936 -0.331 1.00 95.31 119 GLU A O 1
ATOM 968 N N . GLN A 1 120 ? 8.470 1.002 0.671 1.00 96.06 120 GLN A N 1
ATOM 969 C CA . GLN A 1 120 ? 9.521 0.220 -0.000 1.00 96.06 120 GLN A CA 1
ATOM 970 C C . GLN A 1 120 ? 9.289 0.090 -1.514 1.00 96.06 120 GLN A C 1
ATOM 972 O O . GLN A 1 120 ? 10.234 0.222 -2.293 1.00 96.06 120 GLN A O 1
ATOM 977 N N . LYS A 1 121 ? 8.039 -0.090 -1.960 1.00 95.69 121 LYS A N 1
ATOM 978 C CA . LYS A 1 121 ? 7.668 -0.043 -3.387 1.00 95.69 121 LYS A CA 1
ATOM 979 C C . LYS A 1 121 ? 8.024 1.306 -4.013 1.00 95.69 121 LYS A C 1
ATOM 981 O O . LYS A 1 121 ? 8.621 1.345 -5.090 1.00 95.69 121 LYS A O 1
ATOM 986 N N . LEU A 1 122 ? 7.706 2.405 -3.326 1.00 94.12 122 LEU A N 1
ATOM 987 C CA . LEU A 1 122 ? 8.051 3.756 -3.770 1.00 94.12 122 LEU A CA 1
ATOM 988 C C . LEU A 1 122 ? 9.575 3.960 -3.840 1.00 94.12 122 LEU A C 1
ATOM 990 O O . LEU A 1 122 ? 10.075 4.520 -4.816 1.00 94.12 122 LEU A O 1
ATOM 994 N N . ALA A 1 123 ? 10.316 3.461 -2.846 1.00 93.00 123 ALA A N 1
ATOM 995 C CA . ALA A 1 123 ? 11.777 3.470 -2.846 1.00 93.00 123 ALA A CA 1
ATOM 996 C C . ALA A 1 123 ? 12.351 2.678 -4.030 1.00 93.00 123 ALA A C 1
ATOM 998 O O . ALA A 1 123 ? 13.262 3.159 -4.698 1.00 93.00 123 ALA A O 1
ATOM 999 N N . CYS A 1 124 ? 11.790 1.503 -4.332 1.00 95.19 124 CYS A N 1
ATOM 1000 C CA . CYS A 1 124 ? 12.185 0.680 -5.474 1.00 95.19 124 CYS A CA 1
ATOM 1001 C C . CYS A 1 124 ? 11.998 1.436 -6.796 1.00 95.19 124 CYS A C 1
ATOM 1003 O O . CYS A 1 124 ? 12.927 1.521 -7.597 1.00 95.19 124 CYS A O 1
ATOM 1005 N N . TRP A 1 125 ? 10.841 2.071 -6.999 1.00 94.25 125 TRP A N 1
ATOM 1006 C CA . TRP A 1 125 ? 10.607 2.883 -8.193 1.00 94.25 125 TRP A CA 1
ATOM 1007 C C . TRP A 1 125 ? 11.590 4.050 -8.327 1.00 94.25 125 TRP A C 1
ATOM 1009 O O . TRP A 1 125 ? 12.103 4.280 -9.420 1.00 94.25 125 TRP A O 1
ATOM 1019 N N . ASN A 1 126 ? 11.882 4.763 -7.238 1.00 91.19 126 ASN A N 1
ATOM 1020 C CA . ASN A 1 126 ? 12.792 5.906 -7.280 1.00 91.19 126 ASN A CA 1
ATOM 1021 C C . ASN A 1 126 ? 14.253 5.467 -7.487 1.00 91.19 126 ASN A C 1
ATOM 1023 O O . ASN A 1 126 ? 14.916 5.912 -8.417 1.00 91.19 126 ASN A O 1
ATOM 1027 N N . MET A 1 127 ? 14.747 4.553 -6.651 1.00 90.56 127 MET A N 1
ATOM 1028 C CA . MET A 1 127 ? 16.166 4.192 -6.606 1.00 90.56 127 MET A CA 1
ATOM 1029 C C . MET A 1 127 ? 16.570 3.171 -7.672 1.00 90.56 127 MET A C 1
ATOM 1031 O O . MET A 1 127 ? 17.684 3.240 -8.178 1.00 90.56 127 MET A O 1
ATOM 1035 N N . GLN A 1 128 ? 15.703 2.208 -8.003 1.00 90.94 128 GLN A N 1
ATOM 1036 C CA . GLN A 1 128 ? 16.040 1.135 -8.951 1.00 90.94 128 GLN A CA 1
ATOM 1037 C C . GLN A 1 128 ? 15.525 1.418 -10.361 1.00 90.94 128 GLN A C 1
ATOM 1039 O O . GLN A 1 128 ? 16.167 1.028 -11.337 1.00 90.94 128 GLN A O 1
ATOM 1044 N N . CYS A 1 129 ? 14.371 2.081 -10.477 1.00 91.62 129 CYS A N 1
ATOM 1045 C CA . CYS A 1 129 ? 13.761 2.386 -11.772 1.00 91.62 129 CYS A CA 1
ATOM 1046 C C . CYS A 1 129 ? 13.968 3.835 -12.223 1.00 91.62 129 CYS A C 1
ATOM 1048 O O . CYS A 1 129 ? 13.450 4.195 -13.282 1.00 91.62 129 CYS A O 1
ATOM 1050 N N . GLU A 1 130 ? 14.698 4.639 -11.436 1.00 89.69 130 GLU A N 1
ATOM 1051 C CA . GLU A 1 130 ? 15.014 6.048 -11.717 1.00 89.69 130 GLU A CA 1
ATOM 1052 C C . GLU A 1 130 ? 13.749 6.885 -11.995 1.00 89.69 130 GLU A C 1
ATOM 1054 O O . GLU A 1 130 ? 13.758 7.842 -12.771 1.00 89.69 130 GLU A O 1
ATOM 1059 N N . MET A 1 131 ? 12.621 6.505 -11.380 1.00 88.38 131 MET A N 1
ATOM 1060 C CA . MET A 1 131 ? 11.344 7.181 -11.576 1.00 88.38 131 MET A CA 1
ATOM 1061 C C . MET A 1 131 ? 11.245 8.408 -10.678 1.00 88.38 131 MET A C 1
ATOM 1063 O O . MET A 1 131 ? 11.240 8.309 -9.452 1.00 88.38 131 MET A O 1
ATOM 1067 N N . ASN A 1 132 ? 11.062 9.574 -11.290 1.00 85.12 132 ASN A N 1
ATOM 1068 C CA . ASN A 1 132 ? 10.803 10.803 -10.546 1.00 85.12 132 ASN A CA 1
ATOM 1069 C C . ASN A 1 132 ? 9.326 10.922 -10.112 1.00 85.12 132 ASN A C 1
ATOM 1071 O O . ASN A 1 132 ? 8.441 10.218 -10.604 1.00 85.12 132 ASN A O 1
ATOM 1075 N N . ARG A 1 133 ? 9.030 11.886 -9.224 1.00 79.19 133 ARG A N 1
ATOM 1076 C CA . ARG A 1 133 ? 7.670 12.140 -8.695 1.00 79.19 133 ARG A CA 1
ATOM 1077 C C . ARG A 1 133 ? 6.603 12.294 -9.787 1.00 79.19 133 ARG A C 1
ATOM 1079 O O . ARG A 1 133 ? 5.468 11.898 -9.563 1.00 79.19 133 ARG A O 1
ATOM 1086 N N . LYS A 1 134 ? 6.943 12.875 -10.944 1.00 82.06 134 LYS A N 1
ATOM 1087 C CA . LYS A 1 134 ? 5.987 13.112 -12.043 1.00 82.06 134 LYS A CA 1
ATOM 1088 C C . LYS A 1 134 ? 5.666 11.836 -12.831 1.00 82.06 134 LYS A C 1
ATOM 1090 O O . LYS A 1 134 ? 4.642 11.789 -13.501 1.00 82.06 134 LYS A O 1
ATOM 1095 N N . GLN A 1 135 ? 6.539 10.831 -12.769 1.00 84.38 135 GLN A N 1
ATOM 1096 C CA . GLN A 1 135 ? 6.397 9.546 -13.462 1.00 84.38 135 GLN A CA 1
ATOM 1097 C C . GLN A 1 135 ? 5.751 8.467 -12.587 1.00 84.38 135 GLN A C 1
ATOM 1099 O O . GLN A 1 135 ? 5.266 7.461 -13.108 1.00 84.38 135 GLN A O 1
A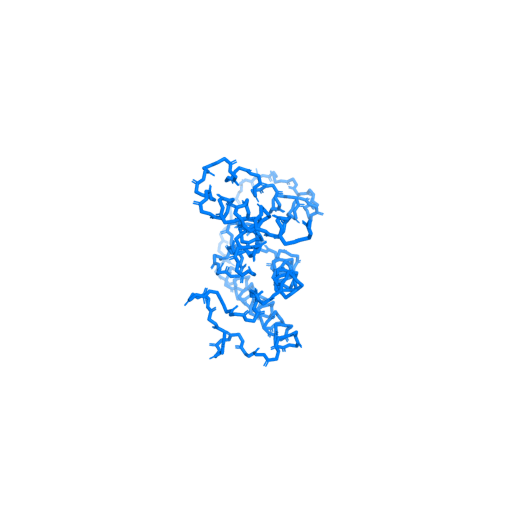TOM 1104 N N . ILE A 1 136 ? 5.755 8.654 -11.266 1.00 85.88 136 ILE A N 1
ATOM 1105 C CA . ILE A 1 136 ? 5.114 7.740 -10.324 1.00 85.88 136 ILE A CA 1
ATOM 1106 C C . ILE A 1 136 ? 3.593 7.780 -10.547 1.00 85.88 136 ILE A C 1
ATOM 1108 O O . ILE A 1 136 ? 2.982 8.840 -10.392 1.00 85.88 136 ILE A O 1
ATOM 1112 N N . PRO A 1 137 ? 2.967 6.653 -10.940 1.00 87.31 137 PRO A N 1
ATOM 1113 C CA . PRO A 1 137 ? 1.529 6.613 -11.153 1.00 87.31 137 PRO A CA 1
ATOM 1114 C C . PRO A 1 137 ? 0.800 6.776 -9.822 1.00 87.31 137 PRO A C 1
ATOM 1116 O O . PRO A 1 137 ? 1.276 6.336 -8.776 1.00 87.31 137 PRO A O 1
ATOM 1119 N N . TRP A 1 138 ? -0.398 7.343 -9.881 1.00 88.19 138 TRP A N 1
ATOM 1120 C CA . TRP A 1 138 ? -1.313 7.266 -8.754 1.00 88.19 138 TRP A CA 1
ATOM 1121 C C . TRP A 1 138 ? -1.772 5.815 -8.548 1.00 88.19 138 TRP A C 1
ATOM 1123 O O . TRP A 1 138 ? -2.056 5.106 -9.515 1.00 88.19 138 TRP A O 1
ATOM 1133 N N . SER A 1 139 ? -1.864 5.394 -7.291 1.00 88.19 139 SER A N 1
ATOM 1134 C CA . SER A 1 139 ? -2.527 4.159 -6.877 1.00 88.19 139 SER A CA 1
ATOM 1135 C C . SER A 1 139 ? -3.059 4.311 -5.453 1.00 88.19 139 SER A C 1
ATOM 1137 O O . SER A 1 139 ? -2.588 5.166 -4.692 1.00 88.19 139 SER A O 1
ATOM 1139 N N . SER A 1 140 ? -4.058 3.506 -5.093 1.00 90.00 140 SER A N 1
ATOM 1140 C CA . SER A 1 140 ? -4.747 3.613 -3.805 1.00 90.00 140 SER A CA 1
ATOM 1141 C C . SER A 1 140 ? -3.808 3.369 -2.623 1.00 90.00 140 SER A C 1
ATOM 1143 O O . SER A 1 140 ? -3.852 4.120 -1.650 1.00 90.00 140 SER A O 1
ATOM 1145 N N . ASP A 1 141 ? -2.889 2.405 -2.728 1.00 91.94 141 ASP A N 1
ATOM 1146 C CA . ASP A 1 141 ? -1.855 2.147 -1.717 1.00 91.94 141 ASP A CA 1
ATOM 1147 C C . ASP A 1 141 ? -0.993 3.392 -1.446 1.00 91.94 141 ASP A C 1
ATOM 1149 O O . ASP A 1 141 ? -0.818 3.793 -0.294 1.00 91.94 141 ASP A O 1
ATOM 1153 N N . LEU A 1 142 ? -0.539 4.088 -2.493 1.00 92.38 142 LEU A N 1
ATOM 1154 C CA . LEU A 1 142 ? 0.232 5.329 -2.349 1.00 92.38 142 LEU A CA 1
ATOM 1155 C C . LEU A 1 142 ? -0.627 6.468 -1.805 1.00 92.38 142 LEU A C 1
ATOM 1157 O O . LEU A 1 142 ? -0.156 7.274 -1.003 1.00 92.38 142 LEU A O 1
ATOM 1161 N N . HIS A 1 143 ? -1.891 6.551 -2.224 1.00 90.88 143 HIS A N 1
ATOM 1162 C CA . HIS A 1 143 ? -2.831 7.523 -1.675 1.00 90.88 143 HIS A CA 1
ATOM 1163 C C . HIS A 1 143 ? -2.962 7.387 -0.169 1.00 90.88 143 HIS A C 1
ATOM 1165 O O . HIS A 1 143 ? -2.798 8.374 0.549 1.00 90.88 143 HIS A O 1
ATOM 1171 N N . ILE A 1 144 ? -3.174 6.164 0.299 1.00 91.25 144 ILE A N 1
ATOM 1172 C CA . ILE A 1 144 ? -3.319 5.860 1.714 1.00 91.25 144 ILE A CA 1
ATO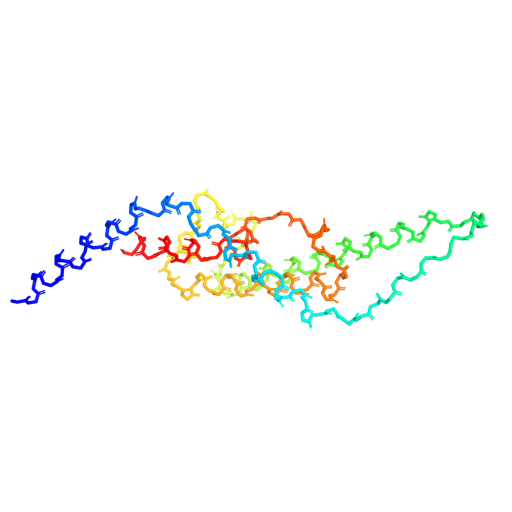M 1173 C C . ILE A 1 144 ? -2.004 6.121 2.449 1.00 91.25 144 ILE A C 1
ATOM 1175 O O . ILE A 1 144 ? -2.007 6.834 3.446 1.00 91.25 144 ILE A O 1
ATOM 1179 N N . CYS A 1 145 ? -0.881 5.607 1.950 1.00 93.50 145 CYS A N 1
ATOM 1180 C CA . CYS A 1 145 ? 0.346 5.508 2.741 1.00 93.50 145 CYS A CA 1
ATOM 1181 C C . CYS A 1 145 ? 1.383 6.603 2.496 1.00 93.50 145 CYS A C 1
ATOM 1183 O O . CYS A 1 145 ? 2.085 6.985 3.427 1.00 93.50 145 CYS A O 1
ATOM 1185 N N . ALA A 1 146 ? 1.471 7.153 1.286 1.00 90.06 146 ALA A N 1
ATOM 1186 C CA . ALA A 1 146 ? 2.420 8.221 0.972 1.00 90.06 146 ALA A CA 1
ATOM 1187 C C . ALA A 1 146 ? 1.778 9.614 1.059 1.00 90.06 146 ALA A C 1
ATOM 1189 O O . ALA A 1 146 ? 2.421 10.565 1.496 1.00 90.06 146 ALA A O 1
ATOM 1190 N N . TYR A 1 147 ? 0.507 9.749 0.661 1.00 87.88 147 TYR A N 1
ATOM 1191 C CA . TYR A 1 147 ? -0.137 11.063 0.527 1.00 87.88 147 TYR A CA 1
ATOM 1192 C C . TYR A 1 147 ? -1.103 11.410 1.667 1.00 87.88 147 TYR A C 1
ATOM 1194 O O . TYR A 1 147 ? -1.233 12.585 2.023 1.00 87.88 147 TYR A O 1
ATOM 1202 N N . LYS A 1 148 ? -1.817 10.429 2.234 1.00 90.00 148 LYS A N 1
ATOM 1203 C CA . LYS A 1 148 ? -2.884 10.655 3.229 1.00 90.00 148 LYS A CA 1
ATOM 1204 C C . LYS A 1 148 ? -2.754 9.836 4.515 1.00 90.00 148 LYS A C 1
ATOM 1206 O O . LYS A 1 148 ? -3.715 9.715 5.275 1.00 90.00 148 LYS A O 1
ATOM 1211 N N . ARG A 1 149 ? -1.547 9.354 4.813 1.00 91.56 149 ARG A N 1
ATOM 1212 C CA . ARG A 1 149 ? -1.276 8.457 5.944 1.00 91.56 149 ARG A CA 1
ATOM 1213 C C . ARG A 1 149 ? -1.850 8.966 7.262 1.00 91.56 149 ARG A C 1
ATOM 1215 O O . ARG A 1 149 ? -2.636 8.271 7.892 1.00 91.56 149 ARG A O 1
ATOM 1222 N N . LEU A 1 150 ? -1.567 10.219 7.624 1.00 89.44 150 LEU A N 1
ATOM 1223 C CA . LEU A 1 150 ? -2.057 10.808 8.875 1.00 89.44 150 LEU A CA 1
ATOM 1224 C C . LEU A 1 150 ? -3.590 10.902 8.959 1.00 89.44 150 LEU A C 1
ATOM 1226 O O . LEU A 1 150 ? -4.141 10.822 10.056 1.00 89.44 150 LEU A O 1
ATOM 1230 N N . GLN A 1 151 ? -4.300 11.110 7.844 1.00 87.31 151 GLN A N 1
ATOM 1231 C CA . GLN A 1 151 ? -5.767 11.128 7.859 1.00 87.31 151 GLN A CA 1
ATOM 1232 C C . GLN A 1 151 ? -6.316 9.717 8.073 1.00 87.31 151 GLN A C 1
ATOM 1234 O O . GLN A 1 151 ? -7.208 9.547 8.903 1.00 87.31 151 GLN A O 1
ATOM 1239 N N . PHE A 1 152 ? -5.750 8.717 7.392 1.00 88.81 152 PHE A N 1
ATOM 1240 C CA . PHE A 1 152 ? -6.139 7.319 7.573 1.00 88.81 152 PHE A CA 1
ATOM 1241 C C . PHE A 1 152 ? -5.814 6.810 8.984 1.00 88.81 152 PHE A C 1
ATOM 1243 O O . PHE A 1 152 ? -6.679 6.220 9.619 1.00 88.81 152 PHE A O 1
ATOM 1250 N N . GLU A 1 153 ? -4.644 7.131 9.546 1.00 88.81 153 GLU A N 1
ATOM 1251 C CA . GLU A 1 153 ? -4.292 6.792 10.936 1.00 88.81 153 GLU A CA 1
ATOM 1252 C C . GLU A 1 153 ? -5.268 7.390 11.954 1.00 88.81 153 GLU A C 1
ATOM 1254 O O . GLU A 1 153 ? -5.632 6.747 12.941 1.00 88.81 153 GLU A O 1
ATOM 1259 N N . LYS A 1 154 ? -5.691 8.641 11.741 1.00 86.56 154 LYS A N 1
ATOM 1260 C CA . LYS A 1 154 ? -6.684 9.295 12.600 1.00 86.56 154 LYS A CA 1
ATOM 1261 C C . LYS A 1 154 ? -8.046 8.619 12.475 1.00 86.56 154 LYS A C 1
ATOM 1263 O O . LYS A 1 154 ? -8.663 8.353 13.502 1.00 86.56 154 LYS A O 1
ATOM 1268 N N . ALA A 1 155 ? -8.482 8.314 11.253 1.00 85.94 155 ALA A N 1
ATOM 1269 C CA . ALA A 1 155 ? -9.735 7.607 10.999 1.00 85.94 155 ALA A CA 1
ATOM 1270 C C . ALA A 1 155 ? -9.725 6.183 11.579 1.00 85.94 155 ALA A C 1
ATOM 1272 O O . ALA A 1 155 ? -10.734 5.728 12.102 1.00 85.94 155 ALA A O 1
ATOM 1273 N N . LEU A 1 156 ? -8.576 5.505 11.588 1.00 85.88 156 LEU A N 1
ATOM 1274 C CA . LEU A 1 156 ? -8.429 4.164 12.153 1.00 85.88 156 LEU A CA 1
ATOM 1275 C C . LEU A 1 156 ? -8.745 4.110 13.656 1.00 85.88 156 LEU A C 1
ATOM 1277 O O . LEU A 1 156 ? -9.261 3.111 14.148 1.00 85.88 156 LEU A O 1
ATOM 1281 N N . ARG A 1 157 ? -8.501 5.203 14.395 1.00 81.31 157 ARG A N 1
ATOM 1282 C CA . ARG A 1 157 ? -8.899 5.318 15.816 1.00 81.31 157 ARG A CA 1
ATOM 1283 C C . ARG A 1 157 ? -10.412 5.266 16.014 1.00 81.31 157 ARG A C 1
ATOM 1285 O O . ARG A 1 157 ? -10.851 5.012 17.126 1.00 81.31 157 ARG A O 1
ATOM 1292 N N . CYS A 1 158 ? -11.170 5.538 14.958 1.00 81.31 158 CYS A N 1
ATOM 1293 C CA . CYS A 1 158 ? -12.625 5.610 14.956 1.00 81.31 158 CYS A CA 1
ATOM 1294 C C . CYS A 1 158 ? -13.297 4.293 14.577 1.00 81.31 158 CYS A C 1
ATOM 1296 O O . CYS A 1 158 ? -14.510 4.182 14.714 1.00 81.31 158 CYS A O 1
ATOM 1298 N N . LEU A 1 159 ? -12.524 3.330 14.070 1.00 73.19 159 LEU A N 1
ATOM 1299 C CA . LEU A 1 159 ? -12.999 1.998 13.696 1.00 73.19 159 LEU A CA 1
ATOM 1300 C C . LEU A 1 159 ? -12.846 0.977 14.837 1.00 73.19 159 LEU A C 1
ATOM 1302 O O . LEU A 1 159 ? -13.225 -0.176 14.666 1.00 73.19 159 LEU A O 1
ATOM 1306 N N . LYS A 1 160 ? -12.275 1.393 15.973 1.00 59.19 160 LYS A N 1
ATOM 1307 C CA . LYS A 1 160 ? -12.082 0.569 17.171 1.00 59.19 160 LYS A CA 1
ATOM 1308 C C . LYS A 1 160 ? -13.213 0.728 18.175 1.00 59.19 160 LYS A C 1
ATOM 1310 O O . LYS A 1 160 ? -13.690 1.873 18.340 1.00 59.19 160 LYS A O 1
#

Foldseek 3Di:
DVVVVVVVVVVVLQVLLVPLPPPPPQPPQVVQLVVLQVVQDDDDDDDDDDDDDDDDPPVVVVVLVVLLVVQLVVLVVVLQVQCCVVQVDRCVPGADLVVHDCQCLVDPVSVVSLLVSVSSSVVSSCPVSVDDPVRDDDDSSCCCRRRCVVSVSSNSSVVD

pLDDT: mean 73.79, std 21.04, range [37.12, 97.88]

Secondary structure (DSSP, 8-state):
-HHHHHHHHHHHHHHHHHTTT-GGGSTTSHHHHHHHHHTT--------------S--HHHHHHHHHHHHHHHHHHHHHHHHHHHHHHSS-TTTT--TTTTPHHHHT-HHHHHHHHHHHHHHHHHHHHTT---TTTSPP-HHHIIIIISHHHHHHHHTT--

Radius of gyration: 21.39 Å; chains: 1; bounding box: 42×38×77 Å